Protein AF-A0A4Q2YP61-F1 (afdb_monomer)

pLDDT: mean 83.61, std 15.93, range [46.72, 98.19]

Solvent-accessible surface area (backbone atoms only — not comparable to full-atom values): 5545 Å² total; per-residue (Å²): 131,68,51,76,55,89,84,56,85,38,76,44,80,43,80,47,64,50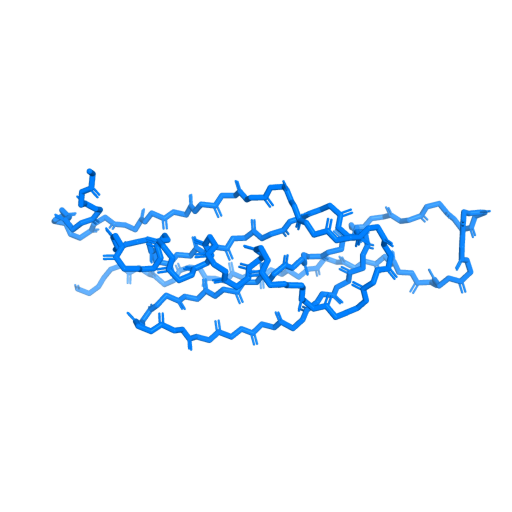,80,71,43,59,66,85,47,69,68,52,52,50,54,50,52,56,43,29,79,25,43,33,38,33,38,45,21,25,67,14,58,33,60,32,67,70,51,74,47,95,84,13,43,36,33,53,12,70,28,39,60,69,58,70,67,90,77,74,81,64,99,46,63,57,86,83,88,80,87,79,78,78,77,129

Mean predicted aligned error: 6.91 Å

Radius of gyration: 14.35 Å; Cα contacts (8 Å, |Δi|>4): 164; chains: 1; bounding box: 37×20×35 Å

Sequence (92 a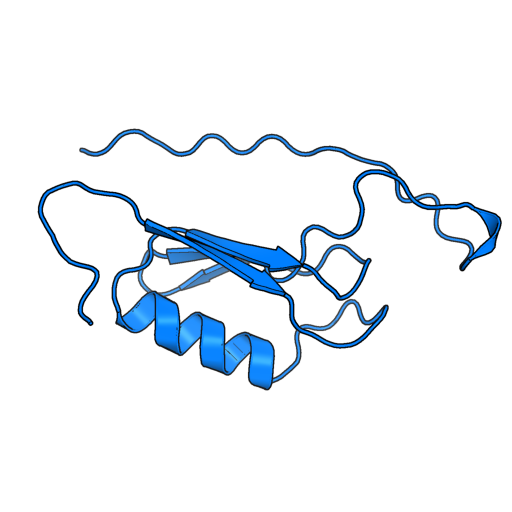a):
MRARTDGRQVVAMVHGGDEYDIRVNDSQREWARWLSARGVTWIIGAHPHVVQREEIHGGTSILHSLGNAVYPKDLKGLDSGGTRVLEIPAWK

Foldseek 3Di:
DAPDDDQDAAEAEEEDDDAQDQDGDPVLVVVVVVCLVSPHAEYEYDHNLDFHDWDADNNHTYGNHPHDCDDDCPPDNDPDHDDDDDDDDGGD

Nearest PDB structures (foldseek):
  8itg-assembly1_A  TM=8.713E-01  e=3.012E-03  Streptomyces griseorubiginosus
  8gq9-assembly1_A  TM=8.856E-01  e=5.392E-03  Streptomyces sp.
  8gqb-assembly1_A  TM=6.777E-01  e=5.054E-03  Streptomyces sp.
  8ith-assembly1_A  TM=6.944E-01  e=1.172E-02  Streptomyces griseorubiginosus
  3viv-assembly1_A  TM=6.794E-01  e=1.946E+00  Pyrococcus horikoshii OT3

Secondary structure (DSSP, 8-state):
-----TT---EEEEE-S-TT-SS--HHHHHHHHHHHTTT-SEEEEESSSSB--EEEETTEEEES-B--SS--GGGTS-----------PPP-

Structure (mmCIF, N/CA/C/O backbone):
data_AF-A0A4Q2YP61-F1
#
_entry.id   AF-A0A4Q2YP61-F1
#
loop_
_atom_site.group_PDB
_atom_site.id
_atom_site.type_symbol
_atom_site.label_atom_id
_atom_site.label_alt_id
_atom_site.label_comp_id
_atom_site.label_asym_id
_atom_site.label_entity_id
_atom_site.label_seq_id
_atom_site.pdbx_PDB_ins_code
_atom_site.Cartn_x
_atom_site.Cartn_y
_atom_site.Cartn_z
_atom_site.occupancy
_atom_site.B_iso_or_equiv
_atom_site.auth_seq_id
_atom_site.auth_comp_id
_atom_site.auth_asym_id
_atom_site.auth_atom_id
_atom_site.pdbx_PDB_model_num
ATOM 1 N N . MET A 1 1 ? -15.058 -14.985 6.549 1.00 46.72 1 MET A N 1
ATOM 2 C CA . MET A 1 1 ? -14.159 -14.238 7.453 1.00 46.72 1 MET A CA 1
ATOM 3 C C . MET A 1 1 ? -14.594 -12.775 7.475 1.00 46.72 1 MET A C 1
ATOM 5 O O . MET A 1 1 ? -14.559 -12.142 6.429 1.00 46.72 1 MET A O 1
ATOM 9 N N . ARG A 1 2 ? -15.093 -12.269 8.610 1.00 48.47 2 ARG A N 1
ATOM 10 C CA . ARG A 1 2 ? -15.301 -10.831 8.856 1.00 48.47 2 ARG A CA 1
ATOM 11 C C . ARG A 1 2 ? -14.195 -10.401 9.822 1.00 48.47 2 ARG A C 1
ATOM 13 O O . ARG A 1 2 ? -14.185 -10.871 10.948 1.00 48.47 2 ARG A O 1
ATOM 20 N N . ALA A 1 3 ? -13.287 -9.537 9.396 1.00 56.62 3 ALA A N 1
ATOM 21 C CA . ALA A 1 3 ? -12.242 -8.907 10.204 1.00 56.62 3 ALA A CA 1
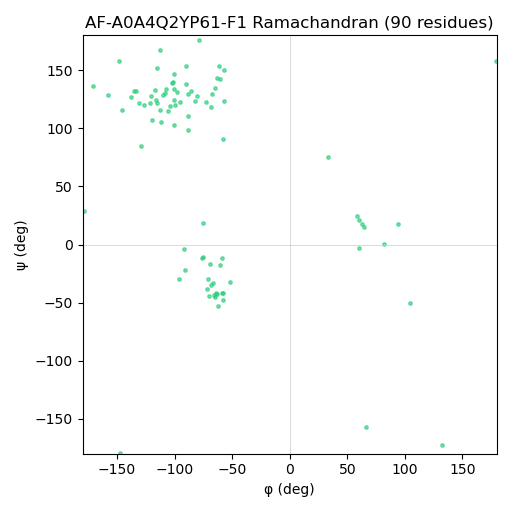ATOM 22 C C . ALA A 1 3 ? -12.772 -7.779 11.117 1.00 56.62 3 ALA A C 1
ATOM 24 O O . ALA A 1 3 ? -12.002 -6.964 11.610 1.00 56.62 3 ALA A O 1
ATOM 25 N N . ARG A 1 4 ? -14.083 -7.724 11.389 1.00 57.81 4 ARG A N 1
ATOM 26 C CA . ARG A 1 4 ? -14.613 -6.883 12.468 1.00 57.81 4 ARG A CA 1
ATOM 27 C C . ARG A 1 4 ? -14.601 -7.672 13.770 1.00 57.81 4 ARG A C 1
ATOM 29 O O . ARG A 1 4 ? -15.525 -8.440 14.020 1.00 57.81 4 ARG A O 1
ATOM 36 N N . THR A 1 5 ? -13.574 -7.445 14.583 1.00 52.84 5 THR A N 1
ATOM 37 C CA . THR A 1 5 ? -13.494 -7.929 15.968 1.00 52.84 5 THR A CA 1
ATOM 38 C C . THR A 1 5 ? -12.754 -6.900 16.830 1.00 52.84 5 THR A C 1
ATOM 40 O O . THR A 1 5 ? -11.578 -6.646 16.581 1.00 52.84 5 THR A O 1
ATOM 43 N N . ASP A 1 6 ? -13.447 -6.312 17.807 1.00 58.75 6 ASP A N 1
ATOM 44 C CA . ASP A 1 6 ? -12.919 -5.656 19.018 1.00 58.75 6 ASP A CA 1
ATOM 45 C C . ASP A 1 6 ? -11.571 -4.939 18.909 1.00 58.75 6 ASP A C 1
ATOM 47 O O . ASP A 1 6 ? -10.560 -5.437 19.402 1.00 58.75 6 ASP A O 1
ATOM 51 N N . GLY A 1 7 ? -11.548 -3.761 18.278 1.00 65.19 7 GLY A N 1
ATOM 52 C CA . GLY A 1 7 ? -10.391 -2.865 18.364 1.00 65.19 7 GLY A CA 1
ATOM 53 C C . GLY A 1 7 ? -9.081 -3.453 17.834 1.00 65.19 7 GLY A C 1
ATOM 54 O O . GLY A 1 7 ? -8.024 -2.986 18.221 1.00 65.19 7 GLY A O 1
ATOM 55 N N . ARG A 1 8 ? -9.107 -4.479 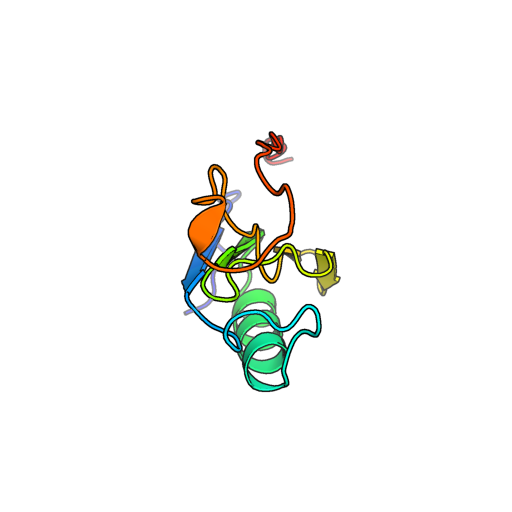16.973 1.00 75.94 8 ARG A N 1
ATOM 56 C CA . ARG A 1 8 ? -7.899 -5.027 16.337 1.00 75.94 8 ARG A CA 1
ATOM 57 C C . ARG A 1 8 ? -7.769 -4.499 14.915 1.00 75.94 8 ARG A C 1
ATOM 59 O O . ARG A 1 8 ? -8.728 -4.523 14.148 1.00 75.94 8 ARG A O 1
ATOM 66 N N . GLN A 1 9 ? -6.569 -4.050 14.555 1.00 84.75 9 GLN A N 1
ATOM 67 C CA . GLN A 1 9 ? -6.230 -3.709 13.174 1.00 84.75 9 GLN A CA 1
ATOM 68 C C . GLN A 1 9 ? -5.680 -4.930 12.451 1.00 84.75 9 GLN A C 1
ATOM 70 O O . GLN A 1 9 ? -4.885 -5.684 13.010 1.00 84.75 9 GLN A O 1
ATOM 75 N N . VAL A 1 10 ? -6.099 -5.107 11.202 1.00 90.94 10 VAL A N 1
ATOM 76 C CA . VAL A 1 10 ? -5.619 -6.182 10.337 1.00 90.94 10 VAL A CA 1
ATOM 77 C C . VAL A 1 10 ? -4.877 -5.548 9.176 1.00 90.94 10 VAL A C 1
ATOM 79 O O . VAL A 1 10 ? -5.447 -4.748 8.432 1.00 90.94 10 VAL A O 1
ATOM 82 N N . VAL A 1 11 ? -3.612 -5.933 9.034 1.00 93.19 11 VAL A N 1
ATOM 83 C CA . VAL A 1 11 ? -2.752 -5.556 7.914 1.00 93.19 11 VAL A CA 1
ATOM 84 C C . VAL A 1 11 ? -2.642 -6.761 6.986 1.00 93.19 11 VAL A C 1
ATOM 86 O O . VAL A 1 11 ? -2.187 -7.824 7.405 1.00 93.19 11 VAL A O 1
ATOM 89 N N . ALA A 1 12 ? -3.075 -6.613 5.738 1.00 95.69 12 ALA A N 1
ATOM 90 C CA . ALA A 1 12 ? -2.911 -7.624 4.701 1.00 95.69 12 ALA A CA 1
ATOM 91 C C . ALA A 1 12 ? -1.734 -7.251 3.797 1.00 95.69 12 ALA A C 1
ATOM 93 O O . ALA A 1 12 ? -1.728 -6.171 3.212 1.00 95.69 12 ALA A O 1
ATOM 94 N N . MET A 1 13 ? -0.760 -8.151 3.659 1.00 96.25 13 MET A N 1
ATOM 95 C CA . MET A 1 13 ? 0.339 -8.004 2.703 1.00 96.25 13 MET A CA 1
ATOM 96 C C . MET A 1 13 ? 0.039 -8.845 1.465 1.00 96.25 13 MET A C 1
ATOM 98 O O . MET A 1 13 ? -0.143 -10.056 1.577 1.00 96.25 13 MET A O 1
ATOM 102 N N . VAL A 1 14 ? -0.048 -8.208 0.300 1.00 96.69 14 VAL A N 1
ATOM 103 C CA . VAL A 1 14 ? -0.469 -8.856 -0.947 1.00 96.69 14 VAL A CA 1
ATOM 104 C C . VAL A 1 14 ? 0.643 -8.749 -1.980 1.00 96.69 14 VAL A C 1
ATOM 106 O O . VAL A 1 14 ? 1.147 -7.667 -2.256 1.00 96.69 14 VAL A O 1
ATOM 109 N N . HIS A 1 15 ? 1.026 -9.877 -2.566 1.00 96.50 15 HIS A N 1
ATOM 110 C CA . HIS A 1 15 ? 1.981 -9.914 -3.668 1.00 96.50 15 HIS A CA 1
ATOM 111 C C . HIS A 1 15 ? 1.207 -10.073 -4.980 1.00 96.50 15 HIS A C 1
ATOM 113 O O . HIS A 1 15 ? 0.716 -11.164 -5.267 1.00 96.50 15 HIS A O 1
ATOM 119 N N . GLY A 1 16 ? 1.042 -8.992 -5.746 1.00 95.31 16 GLY A N 1
ATOM 120 C CA . GLY A 1 16 ? 0.298 -9.033 -7.002 1.00 95.31 16 GLY A CA 1
ATOM 121 C C . GLY A 1 16 ? 0.198 -7.693 -7.729 1.00 95.31 16 GLY A C 1
ATOM 122 O O . GLY A 1 16 ? 0.309 -6.624 -7.134 1.00 95.31 16 GLY A O 1
ATOM 123 N N . GLY A 1 17 ? -0.044 -7.780 -9.033 1.00 96.38 17 GLY A N 1
ATOM 124 C CA . GLY A 1 17 ? 0.018 -6.682 -9.996 1.00 96.38 17 GLY A CA 1
ATOM 125 C C . GLY A 1 17 ? 0.819 -7.125 -11.215 1.00 96.38 17 GLY A C 1
ATOM 126 O O . GLY A 1 17 ? 1.180 -8.296 -11.303 1.00 96.38 17 GLY A O 1
ATOM 127 N N . ASP A 1 18 ? 1.103 -6.204 -12.126 1.00 95.56 18 ASP A N 1
ATOM 128 C CA . ASP A 1 18 ? 1.923 -6.487 -13.304 1.00 95.56 18 ASP A CA 1
ATOM 129 C C . ASP A 1 18 ? 3.346 -5.958 -13.099 1.00 95.56 18 ASP A C 1
ATOM 131 O O . ASP A 1 18 ? 3.542 -4.871 -12.543 1.00 95.56 18 ASP A O 1
ATOM 135 N N . GLU A 1 19 ? 4.349 -6.726 -13.532 1.00 91.62 19 GLU A N 1
ATOM 136 C CA . GLU A 1 19 ? 5.754 -6.338 -13.406 1.00 91.62 19 GLU A CA 1
ATOM 137 C C . GLU A 1 19 ? 6.022 -4.990 -14.090 1.00 91.62 19 GLU A C 1
ATOM 139 O O . GLU A 1 19 ? 5.819 -4.817 -15.292 1.00 91.62 19 GLU A O 1
ATOM 144 N N . TYR A 1 20 ? 6.553 -4.043 -13.319 1.00 88.50 20 TYR A N 1
ATOM 145 C CA . TYR A 1 20 ? 7.001 -2.727 -13.771 1.00 88.50 20 TYR A CA 1
ATOM 146 C C . TYR A 1 20 ? 5.909 -1.813 -14.350 1.00 88.50 20 TYR A C 1
ATOM 148 O O . TYR A 1 20 ? 6.243 -0.817 -14.994 1.00 88.50 20 TYR A O 1
ATOM 156 N N . ASP A 1 21 ? 4.624 -2.085 -14.097 1.00 91.88 21 ASP A N 1
ATOM 157 C CA . ASP A 1 21 ? 3.538 -1.171 -14.467 1.00 91.88 21 ASP A CA 1
ATOM 158 C C . ASP A 1 21 ? 3.152 -0.262 -13.290 1.00 91.88 21 ASP A C 1
ATOM 160 O O . ASP A 1 21 ? 2.768 -0.709 -12.206 1.00 91.88 21 ASP A O 1
ATOM 164 N N . ILE A 1 22 ? 3.221 1.053 -13.504 1.00 91.75 22 ILE A N 1
ATOM 165 C CA . ILE A 1 22 ? 2.797 2.059 -12.519 1.00 91.75 22 ILE A CA 1
ATOM 166 C C . ILE A 1 22 ? 1.271 2.074 -12.319 1.00 91.75 22 ILE A C 1
ATOM 168 O O . ILE A 1 22 ? 0.753 2.621 -11.340 1.00 91.75 22 ILE A O 1
ATOM 172 N N . ARG A 1 23 ? 0.521 1.484 -13.252 1.00 95.94 23 ARG A N 1
ATOM 173 C CA . ARG A 1 23 ? -0.935 1.401 -13.199 1.00 95.94 23 ARG A CA 1
ATOM 174 C C . ARG A 1 23 ? -1.354 0.187 -12.384 1.00 95.94 23 ARG A C 1
ATOM 176 O O . ARG A 1 23 ? -0.927 -0.931 -12.623 1.00 95.94 23 ARG A O 1
ATOM 183 N N . VAL A 1 24 ? -2.283 0.421 -11.466 1.00 97.81 24 VAL A N 1
ATOM 184 C CA . VAL A 1 24 ? -2.961 -0.653 -10.735 1.00 97.81 24 VAL A CA 1
ATOM 185 C C . VAL A 1 24 ? -3.943 -1.356 -11.670 1.00 97.81 24 VAL A C 1
ATOM 187 O O . VAL A 1 24 ? -4.857 -0.695 -12.193 1.00 97.81 24 VAL A O 1
ATOM 190 N N . ASN A 1 25 ? -3.780 -2.664 -11.840 1.00 97.69 25 ASN A N 1
ATOM 191 C CA . ASN A 1 25 ? -4.644 -3.479 -12.690 1.00 97.69 25 ASN A CA 1
ATOM 192 C C . ASN A 1 25 ? -5.977 -3.838 -12.003 1.00 97.69 25 ASN A C 1
ATOM 194 O O . ASN A 1 25 ? -6.233 -3.465 -10.853 1.00 97.69 25 ASN A O 1
ATOM 198 N N . ASP A 1 26 ? -6.870 -4.509 -12.727 1.00 98.19 26 ASP A N 1
ATOM 199 C CA . ASP A 1 26 ? -8.222 -4.787 -12.232 1.00 98.19 26 ASP A CA 1
ATOM 200 C C . ASP A 1 26 ? -8.234 -5.836 -11.117 1.00 98.19 26 ASP A C 1
ATOM 202 O O . ASP A 1 26 ? -8.913 -5.637 -10.111 1.00 98.19 26 ASP A O 1
ATOM 206 N N . SER A 1 27 ? -7.390 -6.867 -11.211 1.00 97.50 27 SER A N 1
ATOM 207 C CA . SER A 1 27 ? -7.220 -7.861 -10.141 1.00 97.50 27 SER A CA 1
ATOM 208 C C . SER A 1 27 ? -6.791 -7.198 -8.828 1.00 97.50 27 SER A C 1
ATOM 210 O O . SER A 1 27 ? -7.360 -7.477 -7.770 1.00 97.50 27 SER A O 1
ATOM 212 N N . GLN A 1 28 ? -5.866 -6.229 -8.899 1.00 98.00 28 GLN A N 1
ATOM 213 C CA . GLN A 1 28 ? -5.459 -5.431 -7.742 1.00 98.00 28 GLN A CA 1
ATOM 214 C C . GLN A 1 28 ? -6.614 -4.667 -7.099 1.00 98.00 28 GLN A C 1
ATOM 216 O O . GLN A 1 28 ? -6.764 -4.653 -5.875 1.00 98.00 28 GLN A O 1
ATOM 221 N N . ARG A 1 29 ? -7.490 -4.073 -7.911 1.00 97.75 29 ARG A N 1
ATOM 222 C CA . ARG A 1 29 ? -8.692 -3.393 -7.407 1.00 97.75 29 ARG A CA 1
ATOM 223 C C . ARG A 1 29 ? -9.657 -4.387 -6.771 1.00 97.75 29 ARG A C 1
ATOM 225 O O . ARG A 1 29 ? -10.189 -4.101 -5.701 1.00 97.75 29 ARG A O 1
ATOM 232 N N . GLU A 1 30 ? -9.871 -5.540 -7.393 1.00 97.56 30 GLU A N 1
ATOM 233 C CA . GLU A 1 30 ? -10.806 -6.558 -6.918 1.00 97.56 30 GLU A CA 1
ATOM 234 C C . GLU A 1 30 ? -10.418 -7.108 -5.547 1.00 97.56 30 GLU A C 1
ATOM 236 O O . GLU A 1 30 ? -11.236 -7.052 -4.621 1.00 97.56 30 GLU A O 1
ATOM 241 N N . TRP A 1 31 ? -9.176 -7.572 -5.360 1.00 95.75 31 TRP A N 1
ATOM 242 C CA . TRP A 1 31 ? -8.768 -8.072 -4.047 1.00 95.75 31 TRP A CA 1
ATOM 243 C C . TRP A 1 31 ? -8.727 -6.957 -3.001 1.00 95.75 31 TRP A C 1
ATOM 245 O O . TRP A 1 31 ? -9.082 -7.200 -1.845 1.00 95.75 31 TRP A O 1
ATOM 255 N N . ALA A 1 32 ? -8.389 -5.719 -3.383 1.00 97.38 32 ALA A N 1
ATOM 256 C CA . ALA A 1 32 ? -8.357 -4.600 -2.444 1.00 97.38 32 ALA A CA 1
ATOM 257 C C . ALA A 1 32 ? -9.760 -4.286 -1.910 1.00 97.38 32 ALA A C 1
ATOM 259 O O . ALA A 1 32 ? -9.968 -4.156 -0.701 1.00 97.38 32 ALA A O 1
ATOM 260 N N . ARG A 1 33 ? -10.752 -4.242 -2.806 1.00 97.19 33 ARG A N 1
ATOM 261 C CA . ARG A 1 33 ? -12.169 -4.080 -2.453 1.00 97.19 33 ARG A CA 1
ATOM 262 C C . ARG A 1 33 ? -12.669 -5.272 -1.631 1.00 97.19 33 ARG A C 1
ATOM 264 O O . ARG A 1 33 ? -13.356 -5.078 -0.631 1.00 97.19 33 ARG A O 1
ATOM 271 N N . TRP A 1 34 ? -12.289 -6.496 -1.998 1.00 96.56 34 TRP A N 1
ATOM 272 C CA . TRP A 1 34 ? -12.690 -7.722 -1.301 1.00 96.56 34 TRP A CA 1
ATOM 273 C C . TRP A 1 34 ? -12.175 -7.785 0.144 1.00 96.56 34 TRP A C 1
ATOM 275 O O . TRP A 1 34 ? -12.928 -8.170 1.046 1.00 96.56 34 TRP A O 1
ATOM 285 N N . LEU A 1 35 ? -10.916 -7.398 0.369 1.00 96.12 35 LEU A N 1
ATOM 286 C CA . LEU A 1 35 ? -10.284 -7.327 1.690 1.00 96.12 35 LEU A CA 1
ATOM 287 C C . LEU A 1 35 ? -10.865 -6.180 2.522 1.00 96.12 35 LEU A C 1
ATOM 289 O O . LEU A 1 35 ? -11.224 -6.384 3.684 1.00 96.12 35 LEU A O 1
ATOM 293 N N . SER A 1 36 ? -11.036 -5.003 1.914 1.00 95.31 36 SER A N 1
ATOM 294 C CA . SER A 1 36 ? -11.650 -3.842 2.564 1.00 95.31 36 SER A CA 1
ATOM 295 C C . SER A 1 36 ? -13.069 -4.151 3.051 1.00 95.31 36 SER A C 1
ATOM 297 O O . SER A 1 36 ? -13.370 -3.981 4.232 1.00 95.31 36 SER A O 1
ATOM 299 N N . ALA A 1 37 ? -13.911 -4.754 2.203 1.00 95.19 37 ALA A N 1
ATOM 300 C CA . ALA A 1 37 ? -15.270 -5.169 2.566 1.00 95.19 37 ALA A CA 1
ATOM 301 C C . ALA A 1 37 ? -15.317 -6.192 3.717 1.00 95.19 37 ALA A C 1
ATOM 303 O O . ALA A 1 37 ? -16.360 -6.390 4.345 1.00 95.19 37 ALA A O 1
ATOM 304 N N . ARG A 1 38 ? -14.196 -6.860 4.011 1.00 94.00 38 ARG A N 1
ATOM 305 C CA . ARG A 1 38 ? -14.073 -7.793 5.133 1.00 94.00 38 ARG A CA 1
ATOM 306 C C . ARG A 1 38 ? -13.571 -7.129 6.401 1.00 94.00 38 ARG A C 1
ATOM 308 O O . ARG A 1 38 ? -13.600 -7.805 7.414 1.00 94.00 38 ARG A O 1
ATOM 315 N N . GLY A 1 39 ? -13.213 -5.848 6.401 1.00 91.44 39 GLY A N 1
ATOM 316 C CA . GLY A 1 39 ? -12.764 -5.117 7.589 1.00 91.44 39 GLY A CA 1
ATOM 317 C C . GLY A 1 39 ? -11.248 -5.099 7.777 1.00 91.44 39 GLY A C 1
ATOM 318 O O . GLY A 1 39 ? -10.782 -4.843 8.881 1.00 91.44 39 GLY A O 1
ATOM 319 N N . VAL A 1 40 ? -10.474 -5.390 6.727 1.00 93.31 40 VAL A N 1
ATOM 320 C CA . VAL A 1 40 ? -9.029 -5.131 6.740 1.00 93.31 40 VAL A CA 1
ATOM 321 C C . VAL A 1 40 ? -8.808 -3.621 6.818 1.00 93.31 40 VAL A C 1
ATOM 323 O O . VAL A 1 40 ? -9.473 -2.867 6.109 1.00 93.31 40 VAL A O 1
ATOM 326 N N . THR A 1 41 ? -7.896 -3.169 7.676 1.00 91.94 41 THR A N 1
ATOM 327 C CA . THR A 1 41 ? -7.656 -1.734 7.904 1.00 91.94 41 THR A CA 1
ATOM 328 C C . THR A 1 41 ? -6.498 -1.203 7.071 1.00 91.94 41 THR A C 1
ATOM 330 O O . THR A 1 41 ? -6.542 -0.052 6.643 1.00 91.94 41 THR A O 1
ATOM 333 N N . TRP A 1 42 ? -5.519 -2.056 6.763 1.00 93.56 42 TRP A N 1
ATOM 334 C CA . TRP A 1 42 ? -4.395 -1.729 5.887 1.00 93.56 42 TRP A CA 1
ATOM 335 C C . TRP A 1 42 ? -4.162 -2.835 4.872 1.00 93.56 42 TRP A C 1
ATOM 337 O O . TRP A 1 42 ? -4.082 -4.006 5.239 1.00 93.56 42 TRP A O 1
ATOM 347 N N . ILE A 1 43 ? -4.010 -2.468 3.605 1.00 96.62 43 ILE A N 1
ATOM 348 C CA . ILE A 1 43 ? -3.597 -3.392 2.555 1.00 96.62 43 ILE A CA 1
ATOM 349 C C . ILE A 1 43 ? -2.317 -2.869 1.921 1.00 96.62 43 ILE A C 1
ATOM 351 O O . ILE A 1 43 ? -2.284 -1.745 1.425 1.00 96.62 43 ILE A O 1
ATOM 355 N N . ILE A 1 44 ? -1.272 -3.689 1.966 1.00 95.88 44 ILE A N 1
ATOM 356 C CA . ILE A 1 44 ? 0.086 -3.343 1.561 1.00 95.88 44 ILE A CA 1
ATOM 357 C C . ILE A 1 44 ? 0.503 -4.272 0.426 1.00 95.88 44 ILE A C 1
ATOM 359 O O . ILE A 1 44 ? 0.738 -5.462 0.629 1.00 95.88 44 ILE A O 1
ATOM 363 N N . GLY A 1 45 ? 0.558 -3.727 -0.777 1.00 95.19 45 GLY A N 1
ATOM 364 C CA . GLY A 1 45 ? 0.902 -4.435 -1.993 1.00 95.19 45 GLY A CA 1
ATOM 365 C C . GLY A 1 45 ? 2.399 -4.421 -2.305 1.00 95.19 45 GLY A C 1
ATOM 366 O O . GLY A 1 45 ? 3.138 -3.504 -1.933 1.00 95.19 45 GLY A O 1
ATOM 367 N N . ALA A 1 46 ?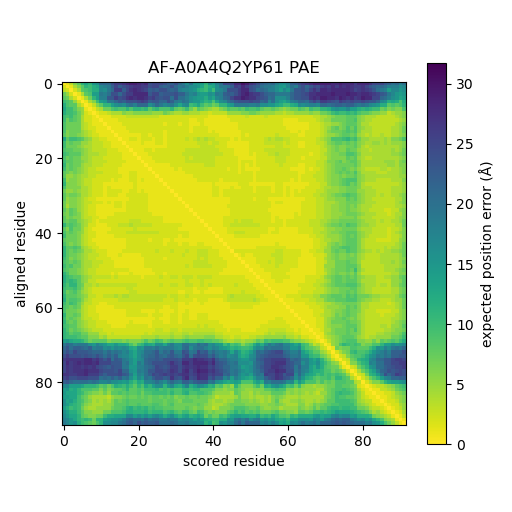 2.828 -5.448 -3.027 1.00 93.44 46 ALA A N 1
ATOM 368 C CA . ALA A 1 46 ? 4.151 -5.622 -3.619 1.00 93.44 46 ALA A CA 1
ATOM 369 C C . ALA A 1 46 ? 4.010 -6.411 -4.932 1.00 93.44 46 ALA A C 1
ATOM 371 O O . ALA A 1 46 ? 2.899 -6.812 -5.266 1.00 93.44 46 ALA A O 1
ATOM 372 N N . HIS A 1 47 ? 5.132 -6.681 -5.614 1.00 94.62 47 HIS A N 1
ATOM 373 C CA . HIS A 1 47 ? 5.283 -7.375 -6.912 1.00 94.62 47 HIS A CA 1
ATOM 374 C C . HIS A 1 47 ? 5.581 -6.469 -8.114 1.00 94.62 47 HIS A C 1
ATOM 376 O O . HIS A 1 47 ? 6.582 -6.730 -8.769 1.00 94.62 47 HIS A O 1
ATOM 382 N N . PRO A 1 48 ? 4.851 -5.370 -8.388 1.00 93.19 48 PRO A N 1
ATOM 383 C CA . PRO A 1 48 ? 5.130 -4.532 -9.560 1.00 93.19 48 PRO A CA 1
ATOM 384 C C . PRO A 1 48 ? 6.541 -3.941 -9.618 1.00 93.19 48 PRO A C 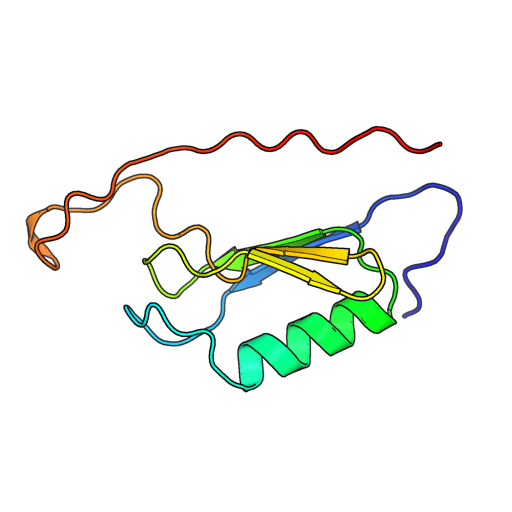1
ATOM 386 O O . PRO A 1 48 ? 6.914 -3.364 -10.632 1.00 93.19 48 PRO A O 1
ATOM 389 N N . HIS A 1 49 ? 7.318 -4.019 -8.530 1.00 89.81 49 HIS A N 1
ATOM 390 C CA . HIS A 1 49 ? 8.659 -3.446 -8.372 1.00 89.81 49 HIS A CA 1
ATOM 391 C C . HIS A 1 49 ? 8.727 -1.919 -8.525 1.00 89.81 49 HIS A C 1
ATOM 393 O O . HIS A 1 49 ? 9.762 -1.318 -8.261 1.00 89.81 49 HIS A O 1
ATOM 399 N N . VAL A 1 50 ? 7.611 -1.270 -8.842 1.00 87.62 50 VAL A N 1
ATOM 400 C CA . VAL A 1 50 ? 7.437 0.179 -8.890 1.00 87.62 50 VAL A CA 1
ATOM 401 C C . VAL A 1 50 ? 6.437 0.618 -7.829 1.00 87.62 50 VAL A C 1
ATOM 403 O O . VAL A 1 50 ? 5.544 -0.145 -7.449 1.00 87.62 50 VAL A O 1
ATOM 406 N N . VAL A 1 51 ? 6.585 1.848 -7.341 1.00 90.50 51 VAL A N 1
ATOM 407 C CA . VAL A 1 51 ? 5.589 2.463 -6.457 1.00 90.50 51 VAL A CA 1
ATOM 408 C C . VAL A 1 51 ? 4.313 2.697 -7.260 1.00 90.50 51 VAL A C 1
ATOM 410 O O . VAL A 1 51 ? 4.356 3.283 -8.341 1.00 90.50 51 VAL A O 1
ATOM 413 N N . GLN A 1 52 ? 3.177 2.252 -6.733 1.00 93.06 52 GLN A N 1
ATOM 414 C CA . GLN A 1 52 ? 1.862 2.514 -7.315 1.00 93.06 52 GLN A CA 1
ATOM 415 C C . GLN A 1 52 ? 1.042 3.426 -6.400 1.00 93.06 52 GLN A C 1
ATOM 417 O O . GLN A 1 52 ? 1.402 3.667 -5.248 1.00 93.06 52 GLN A O 1
ATOM 422 N N . ARG A 1 53 ? -0.075 3.949 -6.921 1.00 93.44 53 ARG A N 1
ATOM 423 C CA . ARG A 1 53 ? -0.926 4.887 -6.176 1.00 93.44 53 ARG A CA 1
ATOM 424 C C . ARG A 1 53 ? -1.414 4.307 -4.844 1.00 93.44 53 ARG A C 1
ATOM 426 O O . ARG A 1 53 ? -1.697 3.113 -4.725 1.00 93.44 53 ARG A O 1
ATOM 433 N N . GLU A 1 54 ? -1.613 5.205 -3.894 1.00 94.25 54 GLU A N 1
ATOM 434 C CA . GLU A 1 54 ? -2.265 4.936 -2.616 1.00 94.25 54 GLU A CA 1
ATOM 435 C C . GLU A 1 54 ? -3.718 5.418 -2.677 1.00 94.25 54 GLU A C 1
ATOM 437 O O . GLU A 1 54 ? -4.027 6.403 -3.351 1.00 94.25 54 GLU A O 1
ATOM 442 N N . GLU A 1 55 ? -4.629 4.729 -1.996 1.00 94.81 55 GLU A N 1
ATOM 443 C CA . GLU A 1 55 ? -6.026 5.149 -1.886 1.00 94.81 55 GLU A CA 1
ATOM 444 C C . GLU A 1 55 ? -6.642 4.724 -0.549 1.00 94.81 55 GLU A C 1
ATOM 446 O O . GLU A 1 55 ? -6.190 3.778 0.092 1.00 94.81 55 GLU A O 1
ATOM 451 N N . ILE A 1 56 ? -7.706 5.416 -0.135 1.00 95.31 56 ILE A N 1
ATOM 452 C CA . ILE A 1 56 ? -8.552 4.994 0.985 1.00 95.31 56 I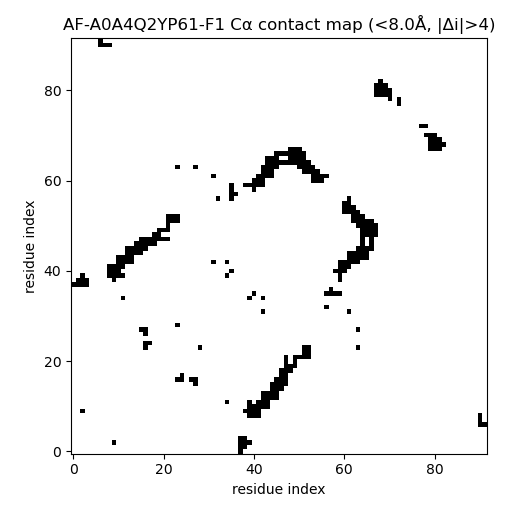LE A CA 1
ATOM 453 C C . ILE A 1 56 ? -9.887 4.527 0.416 1.00 95.31 56 ILE A C 1
ATOM 455 O O . ILE A 1 56 ? -10.520 5.234 -0.368 1.00 95.31 56 ILE A O 1
ATOM 459 N N . HIS A 1 57 ? -10.343 3.349 0.832 1.00 95.94 57 HIS A N 1
ATOM 460 C CA . HIS A 1 57 ? -11.643 2.816 0.443 1.00 95.94 57 HIS A CA 1
ATOM 461 C C . HIS A 1 57 ? -12.339 2.169 1.633 1.00 95.94 57 HIS A C 1
ATOM 463 O O . HIS A 1 57 ? -11.754 1.322 2.295 1.00 95.94 57 HIS A O 1
ATOM 469 N N . GLY A 1 58 ? -13.583 2.566 1.922 1.00 91.62 58 GLY A N 1
ATOM 470 C CA . GLY A 1 58 ? -14.354 1.977 3.026 1.00 91.62 58 GLY A CA 1
ATOM 471 C C . GLY A 1 58 ? -13.685 2.103 4.404 1.00 91.62 58 GLY A C 1
ATOM 472 O O . GLY A 1 58 ? -13.937 1.277 5.273 1.00 91.62 58 GLY A O 1
ATOM 473 N N . GLY A 1 59 ? -12.807 3.097 4.593 1.00 90.62 59 GLY A N 1
ATOM 474 C CA . GLY A 1 59 ? -11.986 3.250 5.802 1.00 90.62 59 GLY A CA 1
ATOM 475 C C . GLY A 1 59 ? -10.713 2.391 5.838 1.00 90.62 59 GLY A C 1
ATOM 476 O O . GLY A 1 59 ? -9.967 2.468 6.807 1.00 90.62 59 GLY A O 1
ATOM 477 N N . THR A 1 60 ? -10.440 1.604 4.796 1.00 93.62 60 THR A N 1
ATOM 478 C CA . THR A 1 60 ? -9.191 0.854 4.606 1.00 93.62 60 THR A CA 1
ATOM 479 C C . THR A 1 60 ? -8.163 1.710 3.872 1.00 93.62 60 THR A C 1
ATOM 481 O O . THR A 1 60 ? -8.460 2.220 2.791 1.00 93.62 60 THR A O 1
ATOM 484 N N . SER A 1 61 ? -6.948 1.808 4.407 1.00 95.19 61 SER A N 1
ATOM 485 C CA . SER A 1 61 ? -5.790 2.374 3.705 1.00 95.19 61 SER A CA 1
ATOM 486 C C . SER A 1 61 ? -5.181 1.330 2.769 1.00 95.19 61 SER A C 1
ATOM 488 O O . SER A 1 61 ? -4.891 0.211 3.193 1.00 95.19 61 SER A O 1
ATOM 490 N N . ILE A 1 62 ? -4.984 1.677 1.499 1.00 97.00 62 ILE A N 1
ATOM 491 C CA . ILE A 1 62 ? -4.533 0.756 0.451 1.00 97.00 62 ILE A CA 1
ATOM 492 C C . ILE A 1 62 ? -3.301 1.341 -0.233 1.00 97.00 62 ILE A C 1
ATOM 494 O O . ILE A 1 62 ? -3.366 2.403 -0.848 1.00 97.00 62 ILE A O 1
ATOM 498 N N . LEU A 1 63 ? -2.192 0.613 -0.172 1.00 95.44 63 LEU A N 1
ATOM 499 C CA . LEU A 1 63 ? -0.971 0.882 -0.919 1.00 95.44 63 LEU A CA 1
ATOM 500 C C . LEU A 1 63 ? -0.816 -0.242 -1.938 1.00 95.44 63 LEU A C 1
ATOM 502 O O . LEU A 1 63 ? -0.514 -1.362 -1.551 1.00 95.44 63 LEU A O 1
ATOM 506 N N . HIS A 1 64 ? -1.073 0.013 -3.224 1.00 96.19 64 HIS A N 1
ATOM 507 C CA . HIS A 1 64 ? -1.145 -1.064 -4.230 1.00 96.19 64 HIS A CA 1
ATOM 508 C C . HIS A 1 64 ? 0.210 -1.694 -4.565 1.00 96.19 64 HIS A C 1
ATOM 510 O O . HIS A 1 64 ? 0.276 -2.880 -4.875 1.00 96.19 64 HIS A O 1
ATOM 516 N N . SER A 1 65 ? 1.290 -0.925 -4.455 1.00 94.06 65 SER A N 1
ATOM 517 C CA . SER A 1 65 ? 2.659 -1.429 -4.503 1.00 94.06 65 SER A CA 1
ATOM 518 C C . SER A 1 65 ? 3.591 -0.435 -3.825 1.00 94.06 65 SER A C 1
ATOM 520 O O . SER A 1 65 ? 3.590 0.746 -4.175 1.00 94.06 65 SER A O 1
ATOM 522 N N . LEU A 1 66 ? 4.408 -0.917 -2.890 1.00 91.62 66 LEU A N 1
ATOM 523 C CA . LEU A 1 66 ? 5.487 -0.133 -2.278 1.00 91.62 66 LEU A CA 1
ATOM 524 C C . LEU A 1 66 ? 6.712 0.030 -3.192 1.00 91.62 66 LEU A C 1
ATOM 526 O O . LEU A 1 66 ? 7.603 0.816 -2.882 1.00 91.62 66 LEU A O 1
ATOM 530 N N . GLY A 1 67 ? 6.777 -0.717 -4.296 1.00 88.50 67 GLY A N 1
ATOM 531 C CA . GLY A 1 67 ? 8.000 -0.851 -5.080 1.00 88.50 67 GLY A CA 1
ATOM 532 C C . GLY A 1 67 ? 9.103 -1.577 -4.306 1.00 88.50 67 GLY A C 1
ATOM 533 O O . GLY A 1 67 ? 8.834 -2.349 -3.384 1.00 88.50 67 GLY A O 1
ATOM 534 N N . ASN A 1 68 ? 10.354 -1.344 -4.698 1.00 83.88 68 ASN A N 1
ATOM 535 C CA . ASN A 1 68 ? 11.519 -1.930 -4.041 1.00 83.88 68 ASN A CA 1
ATOM 536 C C . ASN A 1 68 ? 12.210 -0.900 -3.134 1.00 83.88 68 ASN A C 1
ATOM 538 O O . ASN A 1 68 ? 12.406 0.248 -3.526 1.00 83.88 68 ASN A O 1
ATOM 542 N N . ALA A 1 69 ? 12.652 -1.333 -1.949 1.00 81.69 69 ALA A N 1
ATOM 543 C CA . ALA A 1 69 ? 13.474 -0.499 -1.067 1.00 81.69 69 ALA A CA 1
ATOM 544 C C . ALA A 1 69 ? 14.877 -0.244 -1.652 1.00 81.69 69 ALA A C 1
ATOM 546 O O . ALA A 1 69 ? 15.439 0.835 -1.477 1.00 81.69 69 ALA A O 1
ATOM 547 N N . VAL A 1 70 ? 15.426 -1.240 -2.355 1.00 76.12 70 VAL A N 1
ATOM 548 C CA . VAL A 1 70 ? 16.700 -1.179 -3.082 1.00 76.12 70 VAL A CA 1
ATOM 549 C C . VAL A 1 70 ? 16.493 -1.809 -4.453 1.00 76.12 70 VAL A C 1
ATOM 551 O O . VAL A 1 70 ? 15.949 -2.909 -4.548 1.00 76.12 70 VAL A O 1
ATOM 554 N N . TYR A 1 71 ? 16.954 -1.135 -5.504 1.00 70.56 71 TYR A N 1
ATOM 555 C CA . TYR A 1 71 ? 16.875 -1.627 -6.876 1.00 70.56 71 TYR A CA 1
ATOM 556 C C . TYR A 1 71 ? 18.277 -1.824 -7.463 1.00 70.56 71 TYR A C 1
ATOM 558 O O . TYR A 1 71 ? 19.106 -0.917 -7.356 1.00 70.56 71 TYR A O 1
ATOM 566 N N . PRO A 1 72 ? 18.576 -2.961 -8.115 1.00 59.16 72 PRO A N 1
ATOM 567 C CA . PRO A 1 72 ? 19.805 -3.102 -8.886 1.00 59.16 72 PRO A CA 1
ATOM 568 C C . PRO A 1 72 ? 19.738 -2.199 -10.123 1.00 59.16 72 PRO A C 1
ATOM 570 O O . PRO A 1 72 ? 18.870 -2.377 -10.981 1.00 59.16 72 PRO A O 1
ATOM 573 N N . LYS A 1 73 ? 20.658 -1.233 -10.219 1.00 54.88 73 LYS A N 1
ATOM 574 C CA . LYS A 1 73 ? 20.707 -0.216 -11.286 1.00 54.88 73 LYS A CA 1
ATOM 575 C C . LYS A 1 73 ? 20.663 -0.822 -12.699 1.00 54.88 73 LYS A C 1
ATOM 577 O O . LYS A 1 73 ? 20.051 -0.250 -13.601 1.00 54.88 73 LYS A O 1
ATOM 582 N N . ASP A 1 74 ? 21.226 -2.018 -12.847 1.00 59.22 74 ASP A N 1
ATOM 583 C CA . ASP A 1 74 ? 21.394 -2.708 -14.127 1.00 59.22 74 ASP A CA 1
ATOM 584 C C . ASP A 1 74 ? 20.105 -3.323 -14.690 1.00 59.22 74 ASP A C 1
ATOM 586 O O . ASP A 1 74 ? 20.085 -3.737 -15.846 1.00 59.22 74 ASP A O 1
ATOM 590 N N . LEU A 1 75 ? 19.012 -3.383 -13.915 1.00 56.59 75 LEU A N 1
ATOM 591 C CA .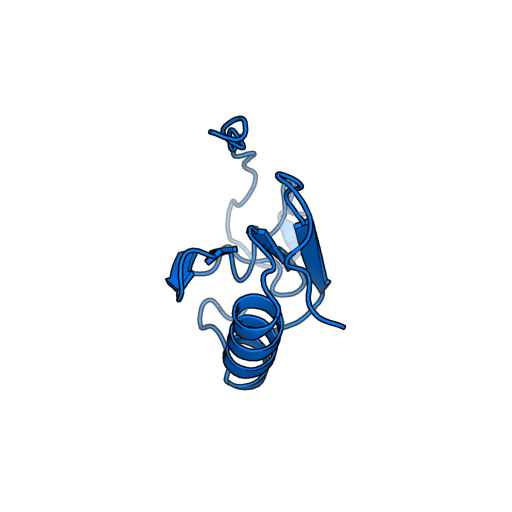 LEU A 1 75 ? 17.802 -4.073 -14.363 1.00 56.59 75 LEU A CA 1
ATOM 592 C C . LEU A 1 75 ? 16.781 -3.204 -15.098 1.00 56.59 75 LEU A C 1
ATOM 594 O O . LEU A 1 75 ? 15.987 -3.814 -15.807 1.00 56.59 75 LEU A O 1
ATOM 598 N N . LYS A 1 76 ? 16.749 -1.858 -14.958 1.00 55.38 76 LYS A N 1
ATOM 599 C CA . LYS A 1 76 ? 15.772 -0.993 -15.687 1.00 55.38 76 LYS A CA 1
ATOM 600 C C . LYS A 1 76 ? 15.848 0.538 -15.471 1.00 55.38 76 LYS A C 1
ATOM 602 O O . LYS A 1 76 ? 14.836 1.213 -15.617 1.00 55.38 76 LYS A O 1
ATOM 607 N N . GLY A 1 77 ? 17.008 1.126 -15.165 1.00 51.16 77 GLY A N 1
ATOM 608 C CA . GLY A 1 77 ? 17.235 2.565 -15.421 1.00 51.16 77 GLY A CA 1
ATOM 609 C C . GLY A 1 77 ? 16.382 3.598 -14.659 1.00 51.16 77 GLY A C 1
ATOM 610 O O . GLY A 1 77 ? 16.386 4.764 -15.044 1.00 51.16 77 GLY A O 1
ATOM 611 N N . LEU A 1 78 ? 15.686 3.225 -13.582 1.00 52.19 78 LEU A N 1
ATOM 612 C CA . LEU A 1 78 ? 15.082 4.181 -12.651 1.00 52.19 78 LEU A CA 1
ATOM 613 C C . LEU A 1 78 ? 15.803 4.075 -11.310 1.00 52.19 78 LEU A C 1
ATOM 615 O O . LEU A 1 78 ? 15.739 3.032 -10.655 1.00 52.19 78 LEU A O 1
ATOM 619 N N . ASP A 1 79 ? 16.478 5.157 -10.913 1.00 49.44 79 ASP A N 1
ATOM 620 C CA . ASP A 1 79 ? 17.007 5.351 -9.562 1.00 49.44 79 ASP A CA 1
ATOM 621 C C . ASP A 1 79 ? 15.836 5.258 -8.574 1.00 49.44 79 ASP A C 1
ATOM 623 O O . ASP A 1 79 ? 15.133 6.229 -8.304 1.00 49.44 79 ASP A O 1
ATOM 627 N N . SER A 1 80 ? 15.559 4.056 -8.081 1.00 56.94 80 SER A N 1
ATOM 628 C CA . SER A 1 80 ? 14.463 3.811 -7.150 1.00 56.94 80 SER A CA 1
ATOM 629 C C . SER A 1 80 ? 14.998 3.038 -5.958 1.00 56.94 80 SER A C 1
ATOM 631 O O . SER A 1 80 ? 14.992 1.820 -5.891 1.00 56.94 80 SER A O 1
ATOM 633 N N . GLY A 1 81 ? 15.532 3.784 -5.004 1.00 64.25 81 GLY A N 1
ATOM 634 C CA . GLY A 1 81 ? 15.831 3.294 -3.669 1.00 64.25 81 GLY A CA 1
ATOM 635 C C . GLY A 1 81 ? 15.256 4.293 -2.685 1.00 64.25 81 GLY A C 1
ATOM 636 O O . GLY A 1 81 ? 15.578 5.478 -2.747 1.00 64.25 81 GLY A O 1
ATOM 637 N N . GLY A 1 82 ? 14.362 3.839 -1.818 1.00 68.81 82 GLY A N 1
ATOM 638 C CA . GLY A 1 82 ? 13.669 4.709 -0.884 1.00 68.81 82 GLY A CA 1
ATOM 639 C C . GLY A 1 82 ? 12.873 3.902 0.123 1.00 68.81 82 GLY A C 1
ATOM 640 O O . GLY A 1 82 ? 12.196 2.938 -0.221 1.00 68.81 82 GLY A O 1
ATOM 641 N N . THR A 1 83 ? 12.952 4.303 1.384 1.00 70.88 83 THR A N 1
ATOM 642 C CA . THR A 1 83 ? 12.123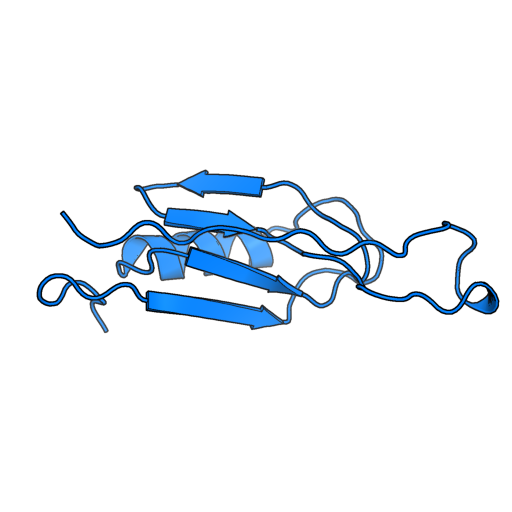 3.746 2.450 1.00 70.88 83 THR A CA 1
ATOM 643 C C . THR A 1 83 ? 11.131 4.801 2.894 1.00 70.88 83 THR A C 1
ATOM 645 O O . THR A 1 83 ? 11.524 5.917 3.233 1.00 70.88 83 THR A O 1
ATOM 648 N N . ARG A 1 84 ? 9.851 4.440 2.940 1.00 74.38 84 ARG A N 1
ATOM 649 C CA . ARG A 1 84 ? 8.820 5.249 3.583 1.00 74.38 84 ARG A CA 1
ATOM 650 C C . ARG A 1 84 ? 8.402 4.570 4.878 1.00 74.38 84 ARG A C 1
ATOM 652 O O . ARG A 1 84 ? 8.152 3.368 4.892 1.00 74.38 84 ARG A O 1
ATOM 659 N N . VAL A 1 85 ? 8.307 5.352 5.947 1.00 81.25 85 VAL A N 1
ATOM 660 C CA . VAL A 1 85 ? 7.746 4.906 7.223 1.00 81.25 85 VAL A CA 1
ATOM 661 C C . VAL A 1 85 ? 6.298 5.371 7.292 1.00 81.25 85 VAL A C 1
ATOM 663 O O . VAL A 1 85 ? 5.992 6.527 7.000 1.00 81.25 85 VAL A O 1
ATOM 666 N N . LEU A 1 86 ? 5.410 4.448 7.644 1.00 77.94 86 LEU A N 1
ATOM 667 C CA . LEU A 1 86 ? 3.994 4.701 7.862 1.00 77.94 86 LEU A CA 1
ATOM 668 C C . LEU A 1 86 ? 3.673 4.412 9.318 1.00 77.94 86 LEU A C 1
ATOM 670 O O . LEU A 1 86 ? 3.914 3.305 9.799 1.00 77.94 86 LEU A O 1
ATOM 674 N N . GLU A 1 87 ? 3.111 5.401 10.002 1.00 82.69 87 GLU A N 1
ATOM 675 C CA . GLU A 1 87 ? 2.584 5.199 11.341 1.00 82.69 87 GLU A CA 1
ATOM 676 C C . GLU A 1 87 ? 1.182 4.611 11.250 1.00 82.69 87 GLU A C 1
ATOM 678 O O . GLU A 1 87 ? 0.282 5.170 10.620 1.00 82.69 87 GLU A O 1
ATOM 683 N N . ILE A 1 88 ? 1.005 3.462 11.893 1.00 80.69 88 ILE A N 1
ATOM 684 C CA . ILE A 1 88 ? -0.304 2.853 12.065 1.00 80.69 88 ILE A CA 1
ATOM 685 C C . ILE A 1 88 ? -0.888 3.440 13.355 1.00 80.69 88 ILE A C 1
ATOM 687 O O . ILE A 1 88 ? -0.364 3.149 14.433 1.00 80.69 88 ILE A O 1
ATOM 691 N N . PRO A 1 89 ? -1.937 4.281 13.280 1.00 75.38 89 PRO A N 1
ATOM 692 C CA . PRO A 1 89 ? -2.484 4.925 14.463 1.00 75.38 89 PRO A CA 1
ATOM 693 C C . PRO A 1 89 ? -3.040 3.869 15.415 1.00 75.38 89 PRO A C 1
ATOM 695 O O . PRO A 1 89 ? -3.629 2.882 14.973 1.00 75.38 89 PRO A O 1
ATOM 698 N N . ALA A 1 90 ? -2.880 4.080 16.721 1.00 69.12 90 ALA A N 1
ATOM 699 C CA . ALA A 1 90 ? -3.517 3.238 17.726 1.00 69.12 90 ALA A CA 1
ATOM 700 C C . ALA A 1 90 ? -5.050 3.303 17.598 1.00 69.12 90 ALA A C 1
ATOM 702 O O . ALA A 1 90 ? -5.618 4.276 17.094 1.00 69.12 90 ALA A O 1
ATOM 703 N N . TRP A 1 91 ? -5.723 2.245 18.040 1.00 64.25 91 TRP A N 1
ATOM 704 C CA . TRP A 1 91 ? -7.184 2.170 18.054 1.00 64.25 91 TRP A CA 1
ATOM 705 C C . TRP A 1 91 ? -7.767 3.288 18.933 1.00 64.25 91 TRP A C 1
ATOM 707 O O . TRP A 1 91 ? -7.188 3.615 19.968 1.00 64.25 91 TRP A O 1
ATOM 717 N N . LYS A 1 92 ? -8.901 3.862 18.519 1.00 52.00 92 LYS A N 1
ATOM 718 C CA . LYS A 1 92 ? -9.762 4.665 19.396 1.00 52.00 92 LYS A CA 1
ATOM 719 C C . LYS A 1 92 ? -10.875 3.793 19.951 1.00 52.00 92 LYS A C 1
ATOM 721 O O . LYS A 1 92 ? -11.364 2.940 19.174 1.00 52.00 92 LYS A O 1
#